Protein AF-A0A835XDY2-F1 (afdb_monomer)

Mean predicted aligned error: 15.55 Å

Nearest PDB structures (foldseek):
  6sv1-assembly3_d  TM=7.307E-01  e=2.848E+00  Rhodospirillum rubrum
  3k6c-assembly1_J  TM=7.573E-01  e=6.508E+00  Nitrosomonas europaea
  3k6c-assembly1_A  TM=7.411E-01  e=9.839E+00  Nitrosomonas europaea

pLDDT: mean 76.77, std 16.96, range [38.34, 95.31]

Structure (mmCIF, N/CA/C/O backbone):
data_AF-A0A835XDY2-F1
#
_entry.id   AF-A0A835XDY2-F1
#
loop_
_atom_site.group_PDB
_atom_site.id
_atom_site.type_symbol
_atom_site.label_atom_id
_atom_site.label_alt_id
_atom_site.label_comp_id
_atom_site.label_asym_id
_atom_site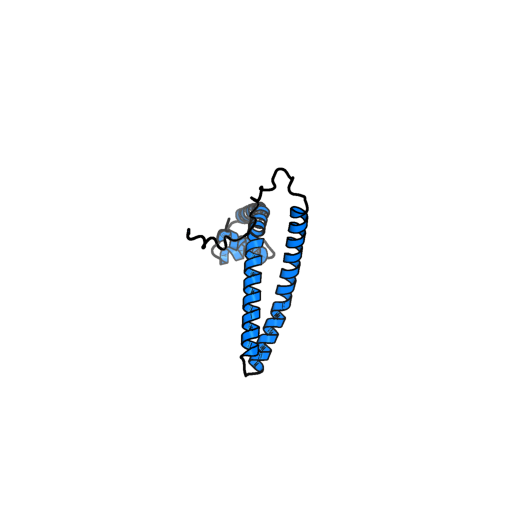.label_entity_id
_atom_site.label_seq_id
_atom_site.pdbx_PDB_ins_code
_atom_site.Cartn_x
_atom_site.Cartn_y
_atom_site.Cartn_z
_atom_site.occupancy
_atom_site.B_iso_or_equiv
_atom_site.auth_seq_id
_atom_site.auth_comp_id
_atom_site.auth_asym_id
_atom_site.auth_atom_id
_atom_site.pdbx_PDB_model_num
ATOM 1 N N . MET A 1 1 ? 0.161 1.541 18.580 1.00 56.66 1 MET A N 1
ATOM 2 C CA . MET A 1 1 ? 0.899 0.317 18.974 1.00 56.66 1 MET A CA 1
ATOM 3 C C . MET A 1 1 ? 0.687 -0.734 17.896 1.00 56.66 1 MET A C 1
ATOM 5 O O . MET A 1 1 ? -0.362 -0.677 17.259 1.00 56.66 1 MET A O 1
ATOM 9 N N . PRO A 1 2 ? 1.656 -1.629 17.644 1.00 72.25 2 PRO A N 1
ATOM 10 C CA . PRO A 1 2 ? 1.409 -2.797 16.805 1.00 72.25 2 PRO A CA 1
ATOM 11 C C . PRO A 1 2 ? 0.362 -3.695 17.475 1.00 72.25 2 PRO A C 1
ATOM 13 O O . PRO A 1 2 ? 0.374 -3.837 18.696 1.00 72.25 2 PRO A O 1
ATOM 16 N N . LEU A 1 3 ? -0.545 -4.251 16.673 1.00 82.69 3 LEU A N 1
ATOM 17 C CA . LEU A 1 3 ? -1.530 -5.224 17.137 1.00 82.69 3 LEU A CA 1
ATOM 18 C C . LEU A 1 3 ? -0.833 -6.519 17.542 1.00 82.69 3 LEU A C 1
ATOM 20 O O . LEU A 1 3 ? 0.150 -6.916 16.909 1.00 82.69 3 LEU A O 1
ATOM 24 N N . ASN A 1 4 ? -1.343 -7.173 18.581 1.00 89.19 4 ASN A N 1
ATOM 25 C CA . ASN A 1 4 ? -0.891 -8.520 18.915 1.00 89.19 4 ASN A CA 1
ATOM 26 C C . ASN A 1 4 ? -1.531 -9.563 17.974 1.00 89.19 4 ASN A C 1
ATOM 28 O O . ASN A 1 4 ? -2.478 -9.263 17.249 1.00 89.19 4 ASN A O 1
ATOM 32 N N . ALA A 1 5 ? -0.998 -10.789 17.968 1.00 87.00 5 ALA A N 1
ATOM 33 C CA . ALA A 1 5 ? -1.460 -11.853 17.072 1.00 87.00 5 ALA A CA 1
ATOM 34 C C . ALA A 1 5 ? -2.964 -12.150 17.233 1.00 87.00 5 ALA A C 1
ATOM 36 O O . ALA A 1 5 ? -3.682 -12.251 16.246 1.00 87.00 5 ALA A O 1
ATOM 37 N N . THR A 1 6 ? -3.464 -12.185 18.469 1.00 88.06 6 THR A N 1
ATOM 38 C CA . THR A 1 6 ? -4.887 -12.401 18.765 1.00 88.06 6 THR A CA 1
ATOM 39 C C . THR A 1 6 ? -5.772 -11.289 18.199 1.00 88.06 6 THR A C 1
ATOM 41 O O . THR A 1 6 ? -6.813 -11.556 17.614 1.00 88.06 6 THR A O 1
ATOM 44 N N . GLU A 1 7 ? -5.371 -10.028 18.344 1.00 88.81 7 GLU A N 1
ATOM 45 C CA . GLU A 1 7 ? -6.107 -8.879 17.810 1.00 88.81 7 GLU A CA 1
ATOM 46 C C . GLU A 1 7 ? -6.121 -8.858 16.283 1.00 88.81 7 GLU A C 1
ATOM 48 O O . GLU A 1 7 ? -7.127 -8.470 15.691 1.00 88.81 7 GLU A O 1
ATOM 53 N N . MET A 1 8 ? -5.020 -9.278 15.655 1.00 88.00 8 MET A N 1
ATOM 54 C CA . MET A 1 8 ? -4.953 -9.453 14.206 1.00 88.00 8 MET A CA 1
ATOM 55 C C . MET A 1 8 ? -5.977 -10.489 13.748 1.00 88.00 8 MET A C 1
ATOM 57 O O . MET A 1 8 ? -6.777 -10.180 12.870 1.00 88.00 8 MET A O 1
ATOM 61 N N . GLU A 1 9 ? -6.022 -11.659 14.385 1.00 91.31 9 GLU A N 1
ATOM 62 C CA . GLU A 1 9 ? -6.990 -12.700 14.027 1.00 91.31 9 GLU A CA 1
ATOM 63 C C . GLU A 1 9 ? -8.440 -12.288 14.307 1.00 91.31 9 GLU A C 1
ATOM 65 O O . GLU A 1 9 ? -9.324 -12.597 13.514 1.00 91.31 9 GLU A O 1
ATOM 70 N N . VAL A 1 10 ? -8.708 -11.518 15.368 1.00 90.69 10 VAL A N 1
ATOM 71 C CA . VAL A 1 10 ? -10.054 -10.974 15.642 1.00 90.69 10 VAL A CA 1
ATOM 72 C C . VAL A 1 10 ? -10.511 -10.016 14.540 1.00 90.69 10 VAL A C 1
ATOM 74 O O . VAL A 1 10 ? -11.673 -10.065 14.130 1.00 90.69 10 VAL A O 1
ATOM 77 N N . ILE A 1 11 ? -9.614 -9.165 14.035 1.00 88.12 11 ILE A N 1
ATOM 78 C CA . ILE A 1 11 ? -9.915 -8.276 12.903 1.00 88.12 11 ILE A CA 1
ATOM 79 C C . ILE A 1 11 ? -10.107 -9.091 11.624 1.00 88.12 11 ILE A C 1
ATOM 81 O O . ILE A 1 11 ? -11.051 -8.827 10.882 1.00 88.12 11 ILE A O 1
ATOM 85 N N . THR A 1 12 ? -9.256 -10.087 11.369 1.00 86.69 12 THR A N 1
ATOM 86 C CA . THR A 1 12 ? -9.389 -10.963 10.197 1.00 86.69 12 THR A CA 1
ATOM 87 C C . THR A 1 12 ? -10.727 -11.695 10.216 1.00 86.69 12 THR A C 1
ATOM 89 O O . THR A 1 12 ? -11.456 -11.652 9.227 1.00 86.69 12 THR A O 1
ATOM 92 N N . ALA A 1 13 ? -11.111 -12.262 11.361 1.00 88.38 13 ALA A N 1
ATOM 93 C CA . ALA A 1 13 ? -12.406 -12.902 11.546 1.00 88.38 13 ALA A CA 1
ATOM 94 C C . ALA A 1 13 ? -13.559 -11.929 11.246 1.00 88.38 13 ALA A C 1
ATOM 96 O O . ALA A 1 13 ? -14.472 -12.273 10.502 1.00 88.38 13 ALA A O 1
ATOM 97 N N . GLN A 1 14 ? -13.490 -10.688 11.744 1.00 89.62 14 GLN A N 1
ATOM 98 C CA . GLN A 1 14 ? -14.505 -9.653 11.497 1.00 89.62 14 GLN A CA 1
ATOM 99 C C . GLN A 1 14 ? -14.634 -9.248 10.015 1.00 89.62 14 GLN A C 1
ATOM 101 O O . GLN A 1 14 ? -15.697 -8.781 9.609 1.00 89.62 14 GLN A O 1
ATOM 106 N N . VAL A 1 15 ? -13.568 -9.381 9.219 1.00 87.50 15 VAL A N 1
ATOM 107 C CA . VAL A 1 15 ? -13.559 -9.031 7.786 1.00 87.50 15 VAL A CA 1
ATOM 108 C C . VAL A 1 15 ? -14.007 -10.199 6.907 1.00 87.50 15 VAL A C 1
ATOM 110 O O . VAL A 1 15 ? -14.659 -9.981 5.890 1.00 87.50 15 VAL A O 1
ATOM 113 N N . VAL A 1 16 ? -13.623 -11.424 7.269 1.00 85.94 16 VAL A N 1
ATOM 114 C CA . VAL A 1 16 ? -13.82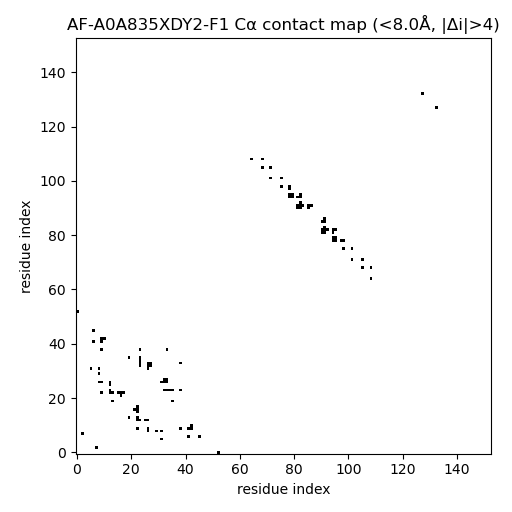5 -12.626 6.442 1.00 85.94 16 VAL A CA 1
ATOM 115 C C . VAL A 1 16 ? -15.177 -13.292 6.707 1.00 85.94 16 VAL A C 1
ATOM 117 O O . VAL A 1 16 ? -15.666 -14.033 5.857 1.00 85.94 16 VAL A O 1
ATOM 120 N N . THR A 1 17 ? -15.795 -13.031 7.859 1.00 90.06 17 THR A N 1
ATOM 121 C CA . THR A 1 17 ? -17.051 -13.672 8.267 1.00 90.06 17 THR A CA 1
ATOM 122 C C . THR A 1 17 ? -18.207 -12.679 8.351 1.00 90.06 17 THR A C 1
ATOM 124 O O . THR A 1 17 ? -18.012 -11.492 8.613 1.00 90.06 17 THR A O 1
ATOM 127 N N . GLU A 1 18 ? -19.428 -13.171 8.127 1.00 85.31 18 GLU A N 1
ATOM 128 C CA . GLU A 1 18 ? -20.649 -12.357 8.197 1.00 85.31 18 GLU A CA 1
ATOM 129 C C . GLU A 1 18 ? -21.299 -12.393 9.585 1.00 85.31 18 GLU A C 1
ATOM 131 O O . GLU A 1 18 ? -21.933 -11.420 10.003 1.00 85.31 18 GLU A O 1
ATOM 136 N N . THR A 1 19 ? -21.144 -13.501 10.318 1.00 90.62 19 THR A N 1
ATOM 137 C CA . THR A 1 19 ? -21.758 -13.690 11.635 1.00 90.62 19 THR A CA 1
ATOM 138 C C . THR A 1 19 ? -20.719 -13.872 12.735 1.00 90.62 19 THR A C 1
ATOM 140 O O . THR A 1 19 ? -19.601 -14.332 12.518 1.00 90.62 19 THR A O 1
ATOM 143 N N . THR A 1 20 ? -21.098 -13.528 13.969 1.00 89.38 20 THR A N 1
ATOM 144 C CA . THR A 1 20 ? -20.219 -13.714 15.132 1.00 89.38 20 THR A CA 1
ATOM 145 C C . THR A 1 20 ? -19.939 -15.186 15.419 1.00 89.38 20 THR A C 1
ATOM 147 O O . THR A 1 20 ? -18.855 -15.504 15.894 1.00 89.38 20 THR A O 1
ATOM 150 N N . ASP A 1 21 ? -20.885 -16.080 15.144 1.00 92.00 21 ASP A N 1
ATOM 151 C CA . ASP A 1 21 ? -20.676 -17.505 15.394 1.00 92.00 21 ASP A CA 1
ATOM 152 C C . ASP A 1 21 ? -19.644 -18.072 14.403 1.00 92.00 21 ASP A C 1
ATOM 154 O O . ASP A 1 21 ? -18.727 -18.776 14.827 1.00 92.00 21 ASP A O 1
ATOM 158 N N . ASP A 1 22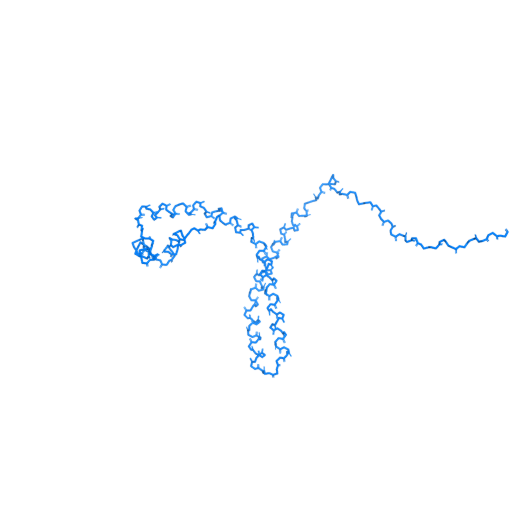 ? -19.685 -17.647 13.134 1.00 91.62 22 ASP A N 1
ATOM 159 C CA . ASP A 1 22 ? -18.653 -17.975 12.138 1.00 91.62 22 ASP A CA 1
ATOM 160 C C . ASP A 1 22 ? -17.286 -17.387 12.515 1.00 91.62 22 ASP A C 1
ATOM 162 O O . ASP A 1 22 ? -16.261 -18.056 12.387 1.00 91.62 22 ASP A O 1
ATOM 166 N N . ALA A 1 23 ? -17.259 -16.158 13.043 1.00 91.44 23 ALA A N 1
ATOM 167 C CA . ALA A 1 23 ? -16.031 -15.535 13.531 1.00 91.44 23 ALA A CA 1
ATOM 168 C C . ALA A 1 23 ? -15.386 -16.346 14.669 1.00 91.44 23 ALA A C 1
ATOM 170 O O . ALA A 1 23 ? -14.165 -16.488 14.716 1.00 91.44 23 ALA A O 1
ATOM 171 N N . LEU A 1 24 ? -16.188 -16.896 15.587 1.00 93.44 24 LEU A N 1
ATOM 172 C CA . LEU A 1 24 ? -15.690 -17.723 16.690 1.00 93.44 24 LEU A CA 1
ATOM 173 C C . LEU A 1 24 ? -15.176 -19.085 16.210 1.00 93.44 24 LEU A C 1
ATOM 175 O O . LEU A 1 24 ? -14.180 -19.571 16.749 1.00 93.44 24 LEU A O 1
ATOM 179 N N . VAL A 1 25 ? -15.814 -19.676 15.196 1.00 93.56 25 VAL A N 1
ATOM 180 C CA . VAL A 1 25 ? -15.314 -20.894 14.536 1.00 93.56 25 VAL A CA 1
ATOM 181 C C . VAL A 1 25 ? -13.975 -20.610 13.857 1.00 93.56 25 VAL A C 1
ATOM 183 O O . VAL A 1 25 ? -13.002 -21.306 14.135 1.00 93.56 25 VAL A O 1
ATOM 186 N N . TYR A 1 26 ? -13.884 -19.528 13.076 1.00 93.62 26 TYR A N 1
ATOM 187 C CA . TYR A 1 26 ? -12.634 -19.102 12.441 1.00 93.62 26 TYR A CA 1
ATOM 188 C C . TYR A 1 26 ? -11.508 -18.942 13.469 1.00 93.62 26 TYR A C 1
ATOM 190 O O . TYR A 1 26 ? -10.403 -19.443 13.274 1.00 93.62 26 TYR A O 1
ATOM 198 N N . LEU A 1 27 ? -11.786 -18.270 14.588 1.00 93.31 27 LEU A N 1
ATOM 199 C CA . LEU A 1 27 ? -10.795 -18.042 15.637 1.00 93.31 27 LEU A CA 1
ATOM 200 C C . LEU A 1 27 ? -10.345 -19.343 16.304 1.00 93.31 27 LEU A C 1
ATOM 202 O O . LEU A 1 27 ? -9.170 -19.484 16.633 1.00 93.31 27 LEU A O 1
ATOM 206 N N . LYS A 1 28 ? -11.250 -20.307 16.471 1.00 93.31 28 LYS A N 1
ATOM 207 C CA . LYS A 1 28 ? -10.909 -21.634 16.986 1.00 93.31 28 LYS A CA 1
ATOM 208 C C . LYS A 1 28 ? -9.987 -22.398 16.034 1.00 93.31 28 LYS A C 1
ATOM 210 O O . LYS A 1 28 ? -9.021 -22.995 16.500 1.00 93.31 28 LYS A O 1
ATOM 215 N N . ASP A 1 29 ? -10.251 -22.329 14.733 1.00 93.31 29 ASP A N 1
ATOM 216 C CA . ASP A 1 29 ? -9.439 -22.989 13.703 1.00 93.31 29 ASP A CA 1
ATOM 217 C C . ASP A 1 29 ? -8.025 -22.388 13.578 1.00 93.31 29 ASP A C 1
ATOM 219 O O . ASP A 1 29 ? -7.116 -23.047 13.076 1.00 93.31 29 ASP A O 1
ATOM 223 N N . HIS A 1 30 ? -7.827 -21.157 14.064 1.00 91.19 30 HIS A N 1
ATOM 224 C CA . HIS A 1 30 ? -6.548 -20.434 14.065 1.00 91.19 30 HIS A CA 1
ATOM 225 C C . HIS A 1 30 ? -5.891 -20.370 15.459 1.00 91.19 30 HIS A C 1
ATOM 227 O O . HIS A 1 30 ? -5.132 -19.444 15.750 1.00 91.19 30 HIS A O 1
ATOM 233 N N . ASP A 1 31 ? -6.183 -21.331 16.343 1.00 92.12 31 ASP A N 1
ATOM 234 C CA . ASP A 1 31 ? -5.612 -21.434 17.698 1.00 92.12 31 ASP A CA 1
ATOM 235 C C . ASP A 1 31 ? -5.878 -20.207 18.605 1.00 92.12 31 ASP A C 1
ATOM 237 O O . ASP A 1 31 ? -5.121 -19.918 19.536 1.00 92.12 31 ASP A O 1
ATOM 241 N N . GLN A 1 32 ? -6.962 -19.464 18.357 1.00 91.69 32 GLN A N 1
ATOM 242 C CA . GLN A 1 32 ? -7.399 -18.287 19.125 1.00 91.69 32 GLN A CA 1
ATOM 243 C C . GLN A 1 32 ? -8.806 -18.480 19.717 1.00 91.69 32 GLN A C 1
ATOM 245 O O . GLN A 1 32 ? -9.639 -17.570 19.677 1.00 91.69 32 GLN A O 1
ATOM 250 N N . GLU A 1 33 ? -9.099 -19.662 20.271 1.00 92.25 33 GLU A N 1
ATOM 251 C CA . GLU A 1 33 ? -10.415 -19.947 20.856 1.00 92.25 33 GLU A CA 1
ATOM 252 C C . GLU A 1 33 ? -10.782 -18.917 21.940 1.00 92.25 33 GLU A C 1
ATOM 254 O O . GLU A 1 33 ? -10.037 -18.672 22.894 1.00 92.25 33 GLU A O 1
ATOM 259 N N . MET A 1 34 ? -11.954 -18.295 21.797 1.00 92.19 34 MET A N 1
ATOM 260 C CA . MET A 1 34 ? -12.442 -17.298 22.744 1.00 92.19 34 MET A CA 1
ATOM 261 C C . MET A 1 34 ? -13.959 -17.328 22.888 1.00 92.19 34 MET A C 1
ATOM 263 O O . MET A 1 34 ? -14.694 -17.755 22.005 1.00 92.19 34 MET A O 1
ATOM 267 N N . HIS A 1 35 ? -14.448 -16.828 24.020 1.00 93.50 35 HIS A N 1
ATOM 268 C CA . HIS A 1 35 ? -15.879 -16.655 24.236 1.00 93.50 35 HIS A CA 1
ATOM 269 C C . HIS A 1 35 ? -16.413 -15.404 23.532 1.00 93.50 35 HIS A C 1
ATOM 271 O O . HIS A 1 35 ? -15.722 -14.391 23.418 1.00 93.50 35 HIS A O 1
ATOM 277 N N . ARG A 1 36 ? -17.702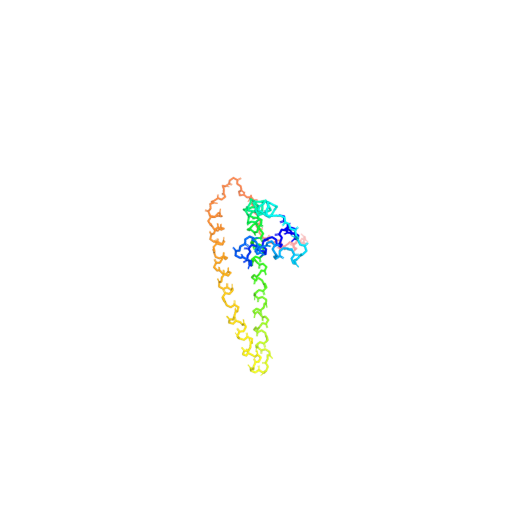 -15.430 23.170 1.00 93.12 36 ARG A N 1
ATOM 278 C CA . ARG A 1 36 ? -18.410 -14.312 22.523 1.00 93.12 36 ARG A CA 1
ATOM 279 C C . ARG A 1 36 ? -18.276 -12.978 23.270 1.00 93.12 36 ARG A C 1
ATOM 281 O O . ARG A 1 36 ? -18.106 -11.931 22.655 1.00 93.12 36 ARG A O 1
ATOM 288 N N . SER A 1 37 ? -18.317 -13.003 24.602 1.00 92.06 37 SER A N 1
ATOM 289 C CA . SER A 1 37 ? -18.129 -11.805 25.432 1.00 92.06 37 SER A CA 1
ATOM 290 C C . SER A 1 37 ? -16.708 -11.235 25.328 1.00 92.06 37 SER A C 1
ATOM 292 O O . SER A 1 37 ? -16.537 -10.017 25.276 1.00 92.06 37 SER A O 1
ATOM 294 N N . THR A 1 38 ? -15.695 -12.101 25.260 1.00 92.25 38 THR A N 1
ATOM 295 C CA . THR A 1 38 ? -14.289 -11.727 25.048 1.00 92.25 38 THR A CA 1
ATOM 296 C C . THR A 1 38 ? -14.067 -11.174 23.645 1.00 92.25 38 THR A C 1
ATOM 298 O O . THR A 1 38 ? -13.367 -10.173 23.497 1.00 92.25 38 THR A O 1
ATOM 301 N N . TYR A 1 39 ? -14.710 -11.766 22.636 1.00 92.50 39 TYR A N 1
ATOM 302 C CA . TYR A 1 39 ? -14.669 -11.292 21.254 1.00 92.50 39 TYR A CA 1
ATOM 303 C C . TYR A 1 39 ? -15.166 -9.844 21.138 1.00 92.50 39 TYR A C 1
ATOM 305 O O . TYR A 1 39 ? -14.408 -8.963 20.730 1.00 92.50 39 TYR A O 1
ATOM 313 N N . TYR A 1 40 ? -16.382 -9.549 21.615 1.00 92.12 40 TYR A N 1
ATOM 314 C CA . TYR A 1 40 ? -16.912 -8.179 21.561 1.00 92.12 40 TYR A CA 1
ATOM 315 C C . TYR A 1 40 ? -16.133 -7.193 22.429 1.00 92.12 40 TYR A C 1
ATOM 317 O O . TYR A 1 40 ? -15.989 -6.031 22.058 1.00 92.12 40 TYR A O 1
ATOM 325 N N . ARG A 1 41 ? -15.599 -7.629 23.577 1.00 91.38 41 ARG A N 1
ATOM 326 C CA . ARG A 1 41 ? -14.739 -6.770 24.402 1.00 91.38 41 ARG A CA 1
ATOM 327 C C . ARG A 1 41 ? -13.452 -6.401 23.665 1.00 91.38 41 AR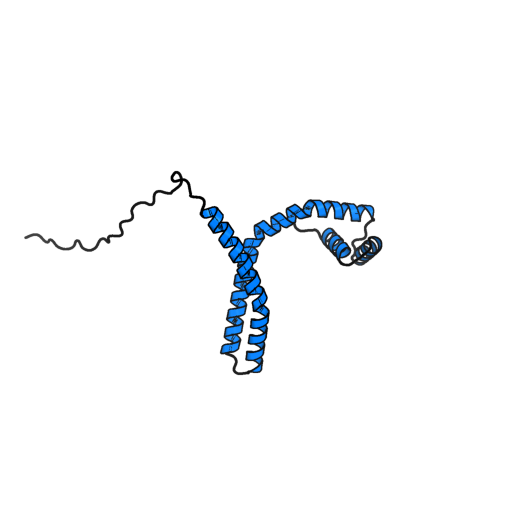G A C 1
ATOM 329 O O . ARG A 1 41 ? -13.012 -5.257 23.752 1.00 91.38 41 ARG A O 1
ATOM 336 N N . THR A 1 42 ? -12.868 -7.358 22.948 1.00 90.12 42 THR A N 1
ATOM 337 C CA . THR A 1 42 ? -11.677 -7.133 22.125 1.00 90.12 42 THR A CA 1
ATOM 338 C C . THR A 1 42 ? -11.996 -6.191 20.969 1.00 90.12 42 THR A C 1
ATOM 340 O O . THR A 1 42 ? -11.276 -5.212 20.796 1.00 90.12 42 THR A O 1
ATOM 343 N N . LEU A 1 43 ? -13.109 -6.396 20.256 1.00 88.75 43 LEU A N 1
ATOM 344 C CA . LEU A 1 43 ? -13.566 -5.479 19.203 1.00 88.75 43 LEU A CA 1
ATOM 345 C C . LEU A 1 43 ? -13.790 -4.056 19.719 1.00 88.75 43 LEU A C 1
ATOM 347 O O . LEU A 1 43 ? -13.227 -3.115 19.172 1.00 88.75 43 LEU A O 1
ATOM 351 N N . ALA A 1 44 ? -14.521 -3.893 20.823 1.00 89.94 44 ALA A N 1
ATOM 352 C CA . ALA A 1 44 ? -14.783 -2.575 21.398 1.00 89.94 44 ALA A CA 1
ATOM 353 C C . ALA A 1 44 ? -13.486 -1.856 21.802 1.00 89.94 44 ALA A C 1
ATOM 355 O O . ALA A 1 44 ? -13.347 -0.651 21.597 1.00 89.94 44 ALA A O 1
ATOM 356 N N . ARG A 1 45 ? -12.504 -2.588 22.348 1.00 88.38 45 ARG A N 1
ATOM 357 C CA . ARG A 1 45 ? -11.176 -2.027 22.633 1.00 88.38 45 ARG A CA 1
ATOM 358 C C . ARG A 1 45 ? -10.476 -1.588 21.348 1.00 88.38 45 ARG A C 1
ATOM 360 O O . ARG A 1 45 ? -9.925 -0.491 21.303 1.00 88.38 45 ARG A O 1
ATOM 367 N N . LEU A 1 46 ? -10.507 -2.426 20.314 1.00 86.62 46 LEU A N 1
ATOM 368 C CA . LEU A 1 46 ? -9.900 -2.116 19.024 1.00 86.62 46 LEU A CA 1
ATOM 369 C C . LEU A 1 46 ? -10.532 -0.867 18.401 1.00 86.62 46 LEU A C 1
ATOM 371 O O . LEU A 1 46 ? -9.788 0.005 17.950 1.00 86.62 46 LEU A O 1
ATOM 375 N N . ASP A 1 47 ? -11.853 -0.724 18.443 1.00 83.88 47 ASP A N 1
ATOM 376 C CA . ASP A 1 47 ? -12.563 0.442 17.903 1.00 83.88 47 ASP A CA 1
ATOM 377 C C . ASP A 1 47 ? -12.134 1.750 18.573 1.00 83.88 47 ASP A C 1
ATOM 379 O O . ASP A 1 47 ? -11.849 2.738 17.893 1.00 83.88 47 ASP A O 1
ATOM 383 N N . VAL A 1 48 ? -11.973 1.747 19.898 1.00 84.44 48 VAL A N 1
ATOM 384 C CA . VAL A 1 48 ? -11.468 2.914 20.645 1.00 84.44 48 VAL A CA 1
ATOM 385 C C . VAL A 1 48 ? -10.044 3.290 20.214 1.00 84.44 48 VAL A C 1
ATOM 387 O O . VAL A 1 48 ? -9.664 4.463 20.235 1.00 84.44 48 VAL A O 1
ATOM 390 N N . GLU A 1 49 ? -9.246 2.319 19.773 1.00 82.81 49 GLU A N 1
ATOM 391 C CA . GLU A 1 49 ? -7.885 2.549 19.291 1.00 82.81 49 GLU A CA 1
ATOM 392 C C . GLU A 1 49 ? -7.802 2.941 17.807 1.00 82.81 49 GLU A C 1
ATOM 394 O O . GLU A 1 49 ? -6.729 3.356 17.355 1.00 82.81 49 GLU A O 1
ATOM 399 N N . VAL A 1 50 ? -8.888 2.834 17.029 1.00 78.44 50 VAL A N 1
ATOM 400 C CA . VAL A 1 50 ? -8.888 3.170 15.591 1.00 78.44 50 VAL A CA 1
ATOM 401 C C . VAL A 1 50 ? -8.451 4.618 15.334 1.00 78.44 50 VAL A C 1
ATOM 403 O O . VAL A 1 50 ? -7.520 4.802 14.545 1.00 78.44 50 VAL A O 1
ATOM 406 N N . PRO A 1 51 ? -8.996 5.654 16.004 1.00 71.00 51 PRO A N 1
ATOM 407 C CA . PRO A 1 51 ? -8.590 7.039 15.753 1.00 71.00 51 PRO A CA 1
ATOM 408 C C . PRO A 1 51 ? -7.104 7.279 16.030 1.00 71.00 51 PRO A C 1
ATOM 410 O O . PRO A 1 51 ? -6.420 7.956 15.264 1.00 71.00 51 PRO A O 1
ATOM 413 N N . LYS A 1 52 ? -6.574 6.668 17.097 1.00 75.62 52 LYS A N 1
ATOM 414 C CA . LYS A 1 52 ? -5.154 6.749 17.456 1.00 75.62 52 LYS A CA 1
ATOM 415 C C . LYS A 1 52 ? -4.274 6.080 16.401 1.00 75.62 52 LYS A C 1
ATOM 417 O O . LYS A 1 52 ? -3.266 6.651 15.994 1.00 75.62 52 LYS A O 1
ATOM 422 N N . ARG A 1 53 ? -4.674 4.900 15.916 1.00 75.69 53 ARG A N 1
ATOM 423 C CA . ARG A 1 53 ? -3.969 4.189 14.840 1.00 75.69 53 ARG A CA 1
ATOM 424 C C . ARG A 1 53 ? -4.005 4.975 13.529 1.00 75.69 53 ARG A C 1
ATOM 426 O O . ARG A 1 53 ? -2.969 5.094 12.882 1.00 75.69 53 ARG A O 1
ATOM 433 N N . LEU A 1 54 ? -5.143 5.568 13.170 1.00 70.31 54 LEU A N 1
ATOM 434 C CA . LEU A 1 54 ? -5.262 6.446 12.001 1.00 70.31 54 LEU A CA 1
ATOM 435 C C . LEU A 1 54 ? -4.366 7.682 12.123 1.00 70.31 54 LEU A C 1
ATOM 437 O O . LEU A 1 54 ? -3.669 8.022 11.169 1.00 70.31 54 LEU A O 1
ATOM 441 N N . P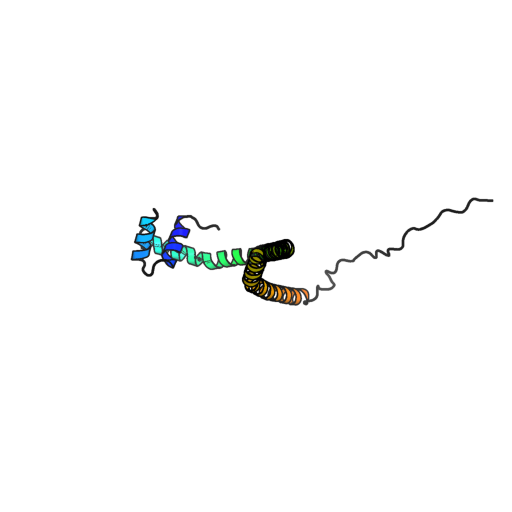HE A 1 55 ? -4.314 8.310 13.297 1.00 72.50 55 PHE A N 1
ATOM 442 C CA . PHE A 1 55 ? -3.419 9.435 13.563 1.00 72.50 55 PHE A CA 1
ATOM 443 C C . PHE A 1 55 ? -1.940 9.040 13.438 1.00 72.50 55 PHE A C 1
ATOM 445 O O . PHE A 1 55 ? -1.176 9.717 12.749 1.00 72.50 55 PHE A O 1
ATOM 452 N N . ASP A 1 56 ? -1.534 7.915 14.033 1.00 70.50 56 ASP A N 1
ATOM 453 C CA . ASP A 1 56 ? -0.168 7.385 13.923 1.00 70.50 56 ASP A CA 1
ATOM 454 C C . ASP A 1 56 ? 0.194 7.047 12.464 1.00 70.50 56 ASP A C 1
ATOM 456 O O . ASP A 1 56 ? 1.326 7.281 12.013 1.00 70.50 56 ASP A O 1
ATOM 460 N N . ILE A 1 57 ? -0.774 6.520 11.703 1.00 68.94 57 ILE A N 1
ATOM 461 C CA . ILE A 1 57 ? -0.629 6.241 10.275 1.00 68.94 57 ILE A CA 1
ATOM 462 C C . ILE A 1 57 ? -0.456 7.537 9.486 1.00 68.94 57 ILE A C 1
ATOM 464 O O . ILE A 1 57 ? 0.458 7.600 8.663 1.00 68.94 57 ILE A O 1
ATOM 468 N N . ALA A 1 58 ? -1.280 8.552 9.744 1.00 67.31 58 ALA A N 1
ATOM 469 C CA . ALA A 1 58 ? -1.236 9.843 9.064 1.00 67.31 58 ALA A CA 1
ATOM 470 C C . ALA A 1 58 ? 0.063 10.604 9.371 1.00 67.31 58 ALA A C 1
ATOM 472 O O . ALA A 1 58 ? 0.721 11.104 8.456 1.00 67.31 58 ALA A O 1
ATOM 473 N N . LYS A 1 59 ? 0.501 10.604 10.637 1.00 69.38 59 LYS A N 1
ATOM 474 C CA . LYS A 1 59 ? 1.748 11.240 11.092 1.00 69.38 59 LYS A CA 1
ATOM 475 C C . LYS A 1 59 ? 2.974 10.709 10.346 1.00 69.38 59 LYS A C 1
ATOM 477 O O . LYS A 1 59 ? 3.835 11.481 9.934 1.00 69.38 59 LYS A O 1
ATOM 482 N N . ASN A 1 60 ? 3.029 9.396 10.126 1.00 68.06 60 ASN A N 1
ATOM 483 C CA . ASN A 1 60 ? 4.106 8.746 9.372 1.00 68.06 60 ASN A CA 1
ATOM 484 C C . ASN A 1 60 ? 3.786 8.583 7.875 1.00 68.06 60 ASN A C 1
ATOM 486 O O . ASN A 1 60 ? 4.629 8.123 7.101 1.00 68.06 60 ASN A O 1
ATOM 490 N N . GLY A 1 61 ? 2.568 8.937 7.463 1.00 67.62 61 GLY A N 1
ATOM 491 C CA . GLY A 1 61 ? 2.045 8.755 6.113 1.00 67.62 61 GLY A CA 1
ATOM 492 C C . GLY A 1 61 ? 2.861 9.536 5.100 1.00 67.62 61 GLY A C 1
ATOM 493 O O . GLY A 1 61 ? 3.301 8.961 4.114 1.00 67.62 61 GLY A O 1
ATOM 494 N N . LYS A 1 62 ? 3.195 10.797 5.407 1.00 68.31 62 LYS A N 1
ATOM 495 C CA . LYS A 1 62 ? 4.000 11.666 4.527 1.00 68.31 62 LYS A CA 1
ATOM 496 C C . LYS A 1 62 ? 5.360 11.051 4.172 1.00 68.31 62 LYS A C 1
ATOM 498 O O . LYS A 1 62 ? 5.720 11.000 3.001 1.00 68.31 62 LYS A O 1
ATOM 503 N N . LYS A 1 63 ? 6.090 10.512 5.159 1.00 71.25 63 LYS A N 1
ATOM 504 C CA . LYS A 1 63 ? 7.387 9.850 4.925 1.00 71.25 63 LYS A CA 1
ATOM 505 C C . LYS A 1 63 ? 7.236 8.584 4.076 1.00 71.25 63 LYS A C 1
ATOM 507 O O . LYS A 1 63 ? 8.017 8.382 3.153 1.00 71.25 63 LYS A O 1
ATOM 512 N N . ARG A 1 64 ? 6.225 7.757 4.361 1.00 72.56 64 ARG A N 1
ATOM 513 C CA . ARG A 1 64 ? 5.940 6.548 3.570 1.00 72.56 64 ARG A CA 1
ATOM 514 C C . ARG A 1 64 ? 5.514 6.876 2.140 1.00 72.56 64 ARG A C 1
ATOM 516 O O . ARG A 1 64 ? 5.934 6.183 1.226 1.00 72.56 64 ARG A O 1
ATOM 523 N N . HIS A 1 65 ? 4.728 7.932 1.939 1.00 74.38 65 HIS A N 1
ATOM 524 C CA . HIS A 1 65 ? 4.339 8.400 0.610 1.00 74.38 65 HIS A CA 1
ATOM 525 C C . HIS A 1 65 ? 5.552 8.862 -0.196 1.00 74.38 65 HIS A C 1
ATOM 527 O O . HIS A 1 65 ? 5.716 8.404 -1.319 1.00 74.38 65 HIS A O 1
ATOM 533 N N . MET A 1 66 ? 6.446 9.659 0.398 1.00 72.38 66 MET A N 1
ATOM 534 C CA . MET A 1 66 ? 7.706 10.055 -0.245 1.00 72.38 66 MET A CA 1
ATOM 535 C C . MET A 1 66 ? 8.553 8.843 -0.649 1.00 72.38 66 MET A C 1
ATOM 537 O O . MET A 1 66 ? 8.950 8.727 -1.802 1.00 72.38 66 MET A O 1
ATOM 541 N N . GLN A 1 67 ? 8.750 7.889 0.267 1.00 82.50 67 GLN A N 1
ATOM 542 C CA . GLN A 1 67 ? 9.481 6.653 -0.036 1.00 82.50 67 GLN A CA 1
ATOM 543 C C . GLN A 1 67 ? 8.832 5.866 -1.181 1.00 82.50 67 GLN A C 1
ATOM 545 O O . GLN A 1 67 ? 9.525 5.337 -2.045 1.00 82.50 67 GLN A O 1
ATOM 550 N N . ARG A 1 68 ? 7.496 5.816 -1.221 1.00 81.06 68 ARG A N 1
ATOM 551 C CA . ARG A 1 68 ? 6.761 5.109 -2.271 1.00 81.06 68 ARG A CA 1
ATOM 552 C C . ARG A 1 68 ? 6.880 5.796 -3.631 1.00 81.06 68 ARG A C 1
ATOM 554 O O . ARG A 1 68 ? 6.993 5.105 -4.639 1.00 81.06 68 ARG A O 1
ATOM 561 N N . ILE A 1 69 ? 6.901 7.129 -3.655 1.00 83.12 69 ILE A N 1
ATOM 562 C CA . ILE A 1 69 ? 7.169 7.924 -4.862 1.00 83.12 69 ILE A CA 1
ATOM 563 C C . ILE A 1 69 ? 8.575 7.617 -5.387 1.00 83.12 69 ILE A C 1
ATOM 565 O O . ILE A 1 69 ? 8.725 7.291 -6.565 1.00 83.12 69 ILE A O 1
ATOM 569 N N . ASP A 1 70 ? 9.586 7.625 -4.514 1.00 83.50 70 ASP A N 1
ATOM 570 C CA . ASP A 1 70 ? 10.972 7.319 -4.890 1.00 83.50 70 ASP A CA 1
ATOM 571 C C . ASP A 1 70 ? 11.120 5.891 -5.448 1.00 83.50 70 ASP A C 1
ATOM 573 O O . ASP A 1 70 ? 11.818 5.665 -6.445 1.00 83.50 70 ASP A O 1
ATOM 577 N N . GLU A 1 71 ? 10.438 4.915 -4.839 1.00 87.94 71 GLU A N 1
ATOM 578 C CA . GLU A 1 71 ? 10.380 3.531 -5.321 1.00 87.94 71 GLU A CA 1
ATOM 579 C C . GLU A 1 71 ? 9.762 3.449 -6.723 1.00 87.94 71 GLU A C 1
ATOM 581 O O . GLU A 1 71 ? 10.343 2.825 -7.617 1.00 87.94 71 GLU A O 1
ATOM 586 N N . ILE A 1 72 ? 8.615 4.099 -6.939 1.00 88.19 72 ILE A N 1
ATOM 587 C CA . ILE A 1 72 ? 7.905 4.092 -8.226 1.00 88.19 72 ILE A CA 1
ATOM 588 C C . ILE A 1 72 ? 8.747 4.754 -9.319 1.00 88.19 72 ILE A C 1
ATOM 590 O O . ILE A 1 72 ? 8.905 4.180 -10.399 1.00 88.19 72 ILE A O 1
ATOM 594 N N . GLU A 1 73 ? 9.353 5.908 -9.041 1.00 86.56 73 GLU A N 1
ATOM 595 C CA . GLU A 1 73 ? 10.250 6.592 -9.979 1.00 86.56 73 GLU A CA 1
ATOM 596 C C . GLU A 1 73 ? 11.489 5.746 -10.303 1.00 86.56 73 GLU A C 1
ATOM 598 O O . GLU A 1 73 ? 11.931 5.668 -11.455 1.00 86.56 73 GLU A O 1
ATOM 603 N N . THR A 1 74 ? 12.023 5.027 -9.315 1.00 91.12 74 THR A N 1
ATOM 604 C CA . THR A 1 74 ? 13.136 4.094 -9.527 1.00 91.12 74 THR A CA 1
ATOM 605 C C . THR A 1 74 ? 12.731 2.924 -10.424 1.00 91.12 74 THR A C 1
ATOM 607 O O . THR A 1 74 ? 13.470 2.574 -11.350 1.00 91.12 74 THR A O 1
ATOM 610 N N . ILE A 1 75 ? 11.562 2.320 -10.186 1.00 90.56 75 ILE A N 1
ATOM 611 C CA . ILE A 1 75 ? 11.033 1.231 -11.021 1.00 90.56 75 ILE A CA 1
ATOM 612 C C . ILE A 1 75 ? 10.807 1.733 -12.447 1.00 90.56 75 ILE A C 1
ATOM 614 O O . ILE A 1 75 ? 11.261 1.095 -13.398 1.00 90.56 75 ILE A O 1
ATOM 618 N N . ARG A 1 76 ? 10.183 2.904 -12.607 1.00 90.56 76 ARG A N 1
ATOM 619 C CA . ARG A 1 76 ? 9.951 3.543 -13.907 1.00 90.56 76 ARG A CA 1
ATOM 620 C C . ARG A 1 76 ? 11.255 3.723 -14.686 1.00 90.56 76 ARG A C 1
ATOM 622 O O . ARG A 1 76 ? 11.327 3.323 -15.848 1.00 90.56 76 ARG A O 1
ATOM 629 N N . LYS A 1 77 ? 12.302 4.264 -14.053 1.00 93.06 77 LYS A N 1
ATOM 630 C CA . LYS A 1 77 ? 13.632 4.429 -14.674 1.00 93.06 77 LYS A CA 1
ATOM 631 C C . LYS A 1 77 ? 14.237 3.091 -15.100 1.00 93.06 77 LYS A C 1
ATOM 633 O O . LYS A 1 77 ? 14.767 2.984 -16.205 1.00 93.06 77 LYS A O 1
ATOM 638 N N . LYS A 1 78 ? 14.129 2.057 -14.259 1.00 93.12 78 LYS A N 1
ATOM 639 C CA . LYS A 1 78 ? 14.613 0.705 -14.584 1.00 93.12 78 LYS A CA 1
ATOM 640 C C . LYS A 1 78 ? 13.856 0.086 -15.759 1.00 93.12 78 LYS A C 1
ATOM 642 O O . LYS A 1 78 ? 14.492 -0.500 -16.626 1.00 93.12 78 LYS A O 1
ATOM 647 N N . LEU A 1 79 ? 12.534 0.240 -15.823 1.00 92.12 79 LEU A N 1
ATOM 648 C CA . LEU A 1 79 ? 11.725 -0.282 -16.928 1.00 92.12 79 LEU A CA 1
ATOM 649 C C . LEU A 1 79 ? 12.044 0.409 -18.253 1.00 92.12 79 LEU A C 1
ATOM 651 O O . LEU A 1 79 ? 12.162 -0.268 -19.271 1.00 92.12 79 LEU A O 1
ATOM 655 N N . TRP A 1 80 ? 12.262 1.727 -18.239 1.00 95.19 80 TRP A N 1
ATOM 656 C CA . TRP A 1 80 ? 12.743 2.444 -19.422 1.00 95.19 80 TRP A CA 1
ATOM 657 C C . TRP A 1 80 ? 14.124 1.975 -19.864 1.00 95.19 80 TRP A C 1
ATOM 659 O O . TRP A 1 80 ? 14.342 1.761 -21.053 1.00 95.19 80 TRP A O 1
ATOM 669 N N . LYS A 1 81 ? 15.041 1.757 -18.917 1.00 94.19 81 LYS A N 1
ATOM 670 C CA . LYS A 1 81 ? 16.362 1.198 -19.215 1.00 94.19 81 LYS A CA 1
ATOM 671 C C . LYS A 1 81 ? 16.248 -0.181 -19.874 1.00 94.19 81 LYS A C 1
ATOM 673 O O . LYS A 1 81 ? 16.809 -0.378 -20.943 1.00 94.19 81 LYS A O 1
ATOM 678 N N . ILE A 1 82 ? 15.453 -1.085 -19.296 1.00 92.44 82 ILE A N 1
ATOM 679 C CA . ILE A 1 82 ? 15.189 -2.420 -19.860 1.00 92.44 82 ILE A CA 1
ATOM 680 C C . ILE A 1 82 ? 14.605 -2.311 -21.270 1.00 92.44 82 ILE A C 1
ATOM 682 O O . ILE A 1 82 ? 15.045 -3.020 -22.166 1.00 92.44 82 ILE A O 1
ATOM 686 N N . HIS A 1 83 ? 13.638 -1.418 -21.486 1.00 93.75 83 HIS A N 1
ATOM 687 C CA . HIS A 1 83 ? 13.043 -1.207 -22.803 1.00 93.75 83 HIS A CA 1
ATOM 688 C C . HIS A 1 83 ? 14.075 -0.727 -23.838 1.00 93.75 83 HIS A C 1
ATOM 690 O O . HIS A 1 83 ? 14.104 -1.231 -24.958 1.00 93.75 83 HIS A O 1
ATOM 696 N N . ASN A 1 84 ? 14.931 0.224 -23.464 1.00 93.19 84 ASN A N 1
ATOM 697 C CA . ASN A 1 84 ? 15.914 0.814 -24.372 1.00 93.19 84 ASN A CA 1
ATOM 698 C C . ASN A 1 84 ? 17.087 -0.132 -24.675 1.00 93.19 84 ASN A C 1
ATOM 700 O O . ASN A 1 84 ? 17.633 -0.088 -25.774 1.00 93.19 84 ASN A O 1
ATOM 704 N N . GLU A 1 85 ? 17.480 -0.969 -23.713 1.00 94.69 85 GLU A N 1
ATOM 705 C CA . GLU A 1 85 ? 18.609 -1.903 -23.841 1.00 94.69 85 GLU A CA 1
ATOM 706 C C . GLU A 1 85 ? 18.204 -3.262 -24.427 1.00 94.69 85 GLU A C 1
ATOM 708 O O . GLU A 1 85 ? 19.048 -3.983 -24.961 1.00 94.69 85 GLU A O 1
ATOM 713 N N . ALA A 1 86 ? 16.924 -3.634 -24.344 1.00 93.19 86 ALA A N 1
ATOM 714 C CA . ALA A 1 86 ? 16.441 -4.885 -24.906 1.00 93.19 86 ALA A CA 1
ATOM 715 C C . ALA A 1 86 ? 16.526 -4.874 -26.437 1.00 93.19 86 ALA A C 1
ATOM 717 O O . ALA A 1 86 ? 16.162 -3.908 -27.103 1.00 93.19 86 ALA A O 1
ATOM 718 N N . THR A 1 87 ? 16.956 -5.994 -27.008 1.00 91.94 87 THR A N 1
ATOM 719 C CA . THR A 1 87 ? 16.894 -6.250 -28.455 1.00 91.94 87 THR A CA 1
ATOM 720 C C . THR A 1 87 ? 15.620 -7.004 -28.838 1.00 91.94 87 THR A C 1
ATOM 722 O O . THR A 1 87 ? 15.138 -6.845 -29.951 1.00 91.94 87 THR A O 1
ATOM 725 N N . ASP A 1 88 ? 15.054 -7.777 -27.905 1.00 95.31 88 ASP A N 1
ATOM 726 C CA . ASP A 1 88 ? 13.806 -8.528 -28.079 1.00 95.31 88 ASP A CA 1
ATOM 727 C C . ASP A 1 88 ? 12.574 -7.627 -27.891 1.00 95.31 88 ASP A C 1
ATOM 729 O O . ASP A 1 88 ? 12.346 -7.049 -26.819 1.00 95.31 88 ASP A O 1
ATOM 733 N N . ASP A 1 89 ? 11.740 -7.560 -28.926 1.00 92.38 89 ASP A N 1
ATOM 734 C CA . ASP A 1 89 ? 10.505 -6.779 -28.948 1.00 92.38 89 ASP A CA 1
ATOM 735 C C . ASP A 1 89 ? 9.479 -7.240 -27.902 1.00 92.38 89 ASP A C 1
ATOM 737 O O . ASP A 1 89 ? 8.718 -6.422 -27.376 1.00 92.38 89 ASP A O 1
ATOM 741 N N . ASN A 1 90 ? 9.481 -8.516 -27.508 1.00 93.25 90 ASN A N 1
ATOM 742 C CA . ASN A 1 90 ? 8.602 -9.003 -26.442 1.00 93.25 90 ASN A CA 1
ATOM 743 C C . ASN A 1 90 ? 8.998 -8.441 -25.075 1.00 93.25 90 ASN A C 1
ATOM 745 O O . ASN A 1 90 ? 8.131 -8.112 -24.257 1.00 93.25 90 ASN A O 1
ATOM 749 N N . VAL A 1 91 ? 10.301 -8.308 -24.819 1.00 89.81 91 VAL A N 1
ATOM 750 C CA . VAL A 1 91 ? 10.821 -7.706 -23.583 1.00 89.81 91 VAL A CA 1
ATOM 751 C C . VAL A 1 91 ? 10.503 -6.212 -23.566 1.00 89.81 91 VAL A C 1
ATOM 753 O O . VAL A 1 91 ? 10.006 -5.704 -22.555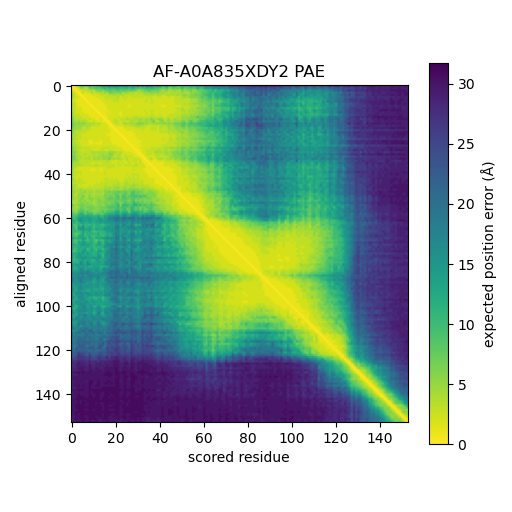 1.00 89.81 91 VAL A O 1
ATOM 756 N N . LYS A 1 92 ? 10.670 -5.530 -24.706 1.00 90.88 92 LYS A N 1
ATOM 757 C CA . LYS A 1 92 ? 10.268 -4.126 -24.877 1.00 90.88 92 LYS A CA 1
ATOM 758 C C . LYS A 1 92 ? 8.786 -3.909 -24.602 1.00 90.88 92 LYS A C 1
ATOM 760 O O . LYS A 1 92 ? 8.435 -3.018 -23.825 1.00 90.88 92 LYS A O 1
ATOM 765 N N . LEU A 1 93 ? 7.922 -4.726 -25.203 1.00 92.88 93 LEU A N 1
ATOM 766 C CA . LEU A 1 93 ? 6.473 -4.629 -25.042 1.00 92.88 93 LEU A CA 1
ATOM 767 C C . LEU A 1 93 ? 6.042 -4.927 -23.601 1.00 92.88 93 LEU A C 1
ATOM 769 O O . LEU A 1 93 ? 5.166 -4.250 -23.062 1.00 92.88 93 LEU A O 1
ATOM 773 N N . ARG A 1 94 ? 6.675 -5.906 -22.946 1.00 94.44 94 ARG A N 1
ATOM 774 C CA . ARG A 1 94 ? 6.420 -6.214 -21.533 1.00 94.44 94 ARG A CA 1
ATOM 775 C C . ARG A 1 94 ? 6.778 -5.035 -20.628 1.00 94.44 94 ARG A C 1
ATOM 777 O O . ARG A 1 94 ? 5.977 -4.692 -19.761 1.00 94.44 94 ARG A O 1
ATOM 784 N N . ALA A 1 95 ? 7.926 -4.396 -20.855 1.00 90.94 95 ALA A N 1
ATOM 785 C CA . ALA A 1 95 ? 8.332 -3.210 -20.103 1.00 90.94 95 ALA A CA 1
ATOM 786 C C . ALA A 1 95 ? 7.335 -2.051 -20.286 1.00 90.94 95 ALA A C 1
ATOM 788 O O . ALA A 1 95 ? 6.937 -1.429 -19.302 1.00 90.94 95 ALA A O 1
ATOM 789 N N . LEU A 1 96 ? 6.848 -1.817 -21.513 1.00 91.88 96 LEU A N 1
ATOM 790 C CA . LEU A 1 96 ? 5.825 -0.797 -21.783 1.00 91.88 96 LEU A CA 1
ATOM 791 C C . LEU A 1 96 ? 4.493 -1.092 -21.085 1.00 91.88 96 LEU A C 1
ATOM 793 O O . LEU A 1 96 ? 3.885 -0.186 -20.519 1.00 91.88 96 LEU A O 1
ATOM 797 N N . ARG A 1 97 ? 4.048 -2.353 -21.066 1.00 92.88 97 ARG A N 1
ATOM 798 C CA . ARG A 1 97 ? 2.831 -2.751 -20.334 1.00 92.88 97 ARG A CA 1
ATOM 799 C C . ARG A 1 97 ? 2.970 -2.513 -18.831 1.00 92.88 97 ARG A C 1
ATOM 801 O O . ARG A 1 97 ? 2.032 -2.039 -18.200 1.00 92.88 97 ARG A O 1
ATOM 808 N N . GLN A 1 98 ? 4.139 -2.805 -18.265 1.00 92.06 98 GLN A N 1
ATOM 809 C CA . GLN A 1 98 ? 4.414 -2.548 -16.850 1.00 92.06 98 GLN A CA 1
ATOM 810 C C . GLN A 1 98 ? 4.493 -1.046 -16.543 1.00 92.06 98 GLN A C 1
ATOM 812 O O . GLN A 1 98 ? 3.970 -0.610 -15.523 1.00 92.06 98 GLN A O 1
ATOM 817 N N . LEU A 1 99 ? 5.058 -0.236 -17.445 1.00 90.00 99 LEU A N 1
ATOM 818 C CA . LEU A 1 99 ? 5.023 1.228 -17.345 1.00 90.00 99 LEU A CA 1
ATOM 819 C C . LEU A 1 99 ? 3.587 1.772 -17.386 1.00 90.00 99 LEU A C 1
ATOM 821 O O . LEU A 1 99 ? 3.235 2.616 -16.564 1.00 90.00 99 LEU A O 1
ATOM 825 N N . ALA A 1 100 ? 2.744 1.260 -18.286 1.00 89.31 100 ALA A N 1
ATOM 826 C CA . ALA A 1 100 ? 1.331 1.633 -18.356 1.00 89.31 100 ALA A CA 1
ATOM 827 C C . ALA A 1 100 ? 0.561 1.241 -17.081 1.00 89.31 100 ALA A C 1
ATOM 829 O O . ALA A 1 100 ? -0.305 1.985 -16.632 1.00 89.31 100 ALA A O 1
ATOM 830 N N . ALA A 1 101 ? 0.909 0.118 -16.448 1.00 90.25 101 ALA A N 1
ATOM 831 C CA . ALA A 1 101 ? 0.317 -0.293 -15.174 1.00 90.25 101 ALA A CA 1
ATOM 832 C C . ALA A 1 101 ? 0.769 0.570 -13.977 1.00 90.25 101 ALA A C 1
ATOM 834 O O . ALA A 1 101 ? 0.060 0.640 -12.974 1.00 90.25 101 ALA A O 1
ATOM 835 N N . LEU A 1 102 ? 1.928 1.234 -14.064 1.00 87.25 102 LEU A N 1
ATOM 836 C CA . LEU A 1 102 ? 2.424 2.149 -13.026 1.00 87.25 102 LEU A CA 1
ATOM 837 C C . LEU A 1 102 ? 1.791 3.544 -13.097 1.00 87.25 102 LEU A C 1
ATOM 839 O O . LEU A 1 102 ? 1.724 4.227 -12.079 1.00 87.25 102 LEU A O 1
ATOM 843 N N . GLN A 1 103 ? 1.318 3.960 -14.273 1.00 79.25 103 GLN A N 1
ATOM 844 C CA . GLN A 1 103 ? 0.743 5.288 -14.525 1.00 79.25 103 GLN A CA 1
ATOM 845 C C . GLN A 1 103 ? -0.352 5.702 -13.521 1.00 79.25 103 GLN A C 1
ATOM 847 O O . GLN A 1 103 ? -0.224 6.786 -12.954 1.00 79.25 103 GLN A O 1
ATOM 852 N N . PRO A 1 104 ? -1.351 4.855 -13.197 1.00 85.75 104 PRO A N 1
ATOM 853 C CA . PRO A 1 104 ? -2.386 5.211 -12.225 1.00 85.75 104 PRO A CA 1
ATOM 854 C C . PRO A 1 104 ? -1.831 5.530 -10.833 1.00 85.75 104 PRO A C 1
ATOM 856 O O . PRO A 1 104 ? -2.324 6.427 -10.153 1.00 85.75 104 PRO A O 1
ATOM 859 N N . TRP A 1 105 ? -0.779 4.821 -10.413 1.00 81.25 105 TRP A N 1
ATOM 860 C CA . TRP A 1 105 ? -0.135 5.053 -9.123 1.00 81.25 105 TRP A CA 1
ATOM 861 C C . TRP A 1 105 ? 0.597 6.390 -9.109 1.00 81.25 105 TRP A C 1
ATOM 863 O O . TRP A 1 105 ? 0.464 7.137 -8.147 1.00 81.25 105 TRP A O 1
ATOM 873 N N . ILE A 1 106 ? 1.315 6.715 -10.188 1.00 76.31 106 ILE A N 1
ATOM 874 C CA . ILE A 1 106 ? 1.996 8.007 -10.341 1.00 76.31 106 ILE A CA 1
ATOM 875 C C . ILE A 1 106 ? 0.976 9.147 -10.248 1.00 76.31 106 ILE A C 1
ATOM 877 O O . ILE A 1 106 ? 1.150 10.040 -9.426 1.00 76.31 106 ILE A O 1
ATOM 881 N N . SER A 1 107 ? -0.129 9.068 -10.997 1.00 76.69 107 SER A N 1
ATOM 882 C CA . SER A 1 107 ? -1.184 10.089 -10.967 1.00 76.69 107 SER A CA 1
ATOM 883 C C . SER A 1 107 ? -1.805 10.261 -9.577 1.00 76.69 107 SER A C 1
ATOM 885 O O . SER A 1 107 ? -1.968 11.388 -9.115 1.00 76.69 107 SER A O 1
ATOM 887 N N . ALA A 1 108 ? -2.086 9.161 -8.870 1.00 76.19 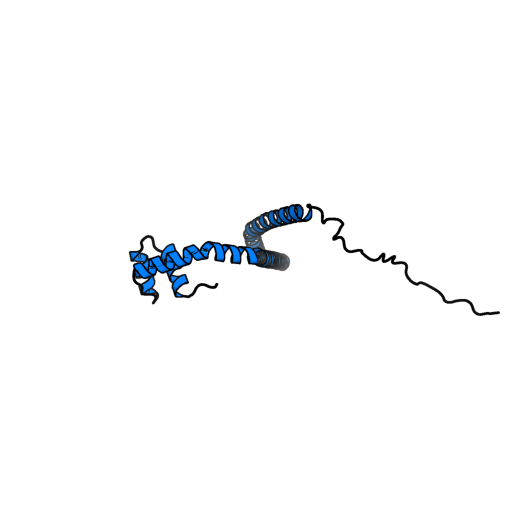108 ALA A N 1
ATOM 888 C CA . ALA A 1 108 ? -2.624 9.219 -7.511 1.00 76.19 108 ALA A CA 1
ATOM 889 C C . ALA A 1 108 ? -1.649 9.891 -6.526 1.00 76.19 108 ALA A C 1
ATOM 891 O O . ALA A 1 108 ? -2.062 10.671 -5.660 1.00 76.19 108 ALA A O 1
ATOM 892 N N . TYR A 1 109 ? -0.346 9.622 -6.658 1.00 71.75 109 TYR A N 1
ATOM 893 C CA . TYR A 1 109 ? 0.658 10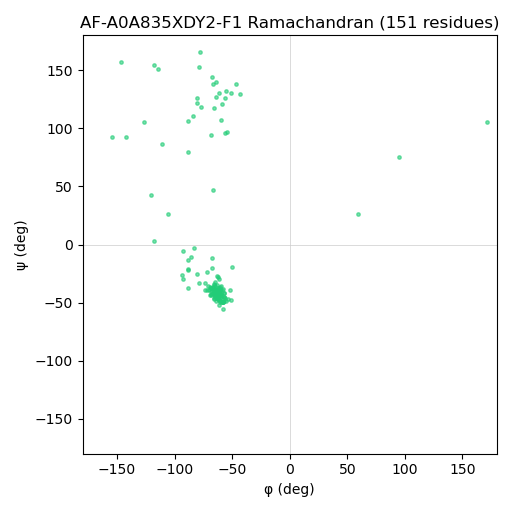.274 -5.824 1.00 71.75 109 TYR A CA 1
ATOM 894 C C . TYR A 1 109 ? 0.853 11.745 -6.194 1.00 71.75 109 TYR A C 1
ATOM 896 O O . TYR A 1 109 ? 0.943 12.562 -5.277 1.00 71.75 109 TYR A O 1
ATOM 904 N N . ASP A 1 110 ? 0.833 12.113 -7.474 1.00 69.50 110 ASP A N 1
ATOM 905 C CA . ASP A 1 110 ? 0.916 13.511 -7.918 1.00 69.50 110 ASP A CA 1
ATOM 906 C C . ASP A 1 110 ? -0.247 14.351 -7.368 1.00 69.50 110 ASP A C 1
ATOM 908 O O . ASP A 1 110 ? -0.025 15.429 -6.810 1.00 69.50 110 ASP A O 1
ATOM 912 N N . GLU A 1 111 ? -1.479 13.837 -7.420 1.00 72.25 111 GLU A N 1
ATOM 913 C CA . GLU A 1 111 ? -2.654 14.503 -6.839 1.00 72.25 111 GLU A CA 1
ATOM 914 C C . GLU A 1 111 ? -2.530 14.672 -5.318 1.00 72.25 111 GLU A C 1
ATOM 916 O O . GLU A 1 111 ? -2.769 15.761 -4.776 1.00 72.25 111 GLU A O 1
ATOM 921 N N . SER A 1 112 ? -2.098 13.613 -4.624 1.00 66.81 112 SER A N 1
ATOM 922 C CA . SER A 1 112 ? -1.886 13.654 -3.173 1.00 66.81 112 SER A CA 1
ATOM 923 C C . SER A 1 112 ? -0.795 14.661 -2.783 1.00 66.81 112 SER A C 1
ATOM 925 O O . SER A 1 112 ? -0.951 15.419 -1.822 1.00 66.81 112 SER A O 1
ATOM 927 N N . THR A 1 113 ? 0.274 14.743 -3.578 1.00 64.94 113 THR A N 1
ATOM 928 C CA . THR A 1 113 ? 1.414 15.637 -3.344 1.00 64.94 113 THR A CA 1
ATOM 929 C C . THR A 1 113 ? 1.037 17.085 -3.647 1.00 64.94 113 THR A C 1
ATOM 931 O O . THR A 1 113 ? 1.370 17.977 -2.867 1.00 64.94 113 THR A O 1
ATOM 934 N N . ALA A 1 114 ? 0.249 17.337 -4.698 1.00 66.25 114 ALA A N 1
ATOM 935 C CA . ALA A 1 114 ? -0.294 18.660 -5.005 1.00 66.25 114 ALA A CA 1
ATOM 936 C C . ALA A 1 114 ? -1.186 19.197 -3.873 1.00 66.25 114 ALA A C 1
ATOM 938 O O . ALA A 1 114 ? -1.152 20.390 -3.566 1.00 66.25 114 ALA A O 1
ATOM 939 N N . SER A 1 115 ? -1.964 18.334 -3.211 1.00 65.25 115 SER A N 1
ATOM 940 C CA . SER A 1 115 ? -2.741 18.724 -2.027 1.00 65.25 115 SER A CA 1
ATOM 941 C C . SER A 1 115 ? -1.844 19.161 -0.866 1.00 65.25 115 SER A C 1
ATOM 943 O O . SER A 1 115 ? -2.095 20.201 -0.259 1.00 65.25 115 SER A O 1
ATOM 945 N N . VAL A 1 116 ? -0.767 18.417 -0.601 1.00 63.44 116 VAL A N 1
ATOM 946 C CA . VAL A 1 116 ? 0.202 18.751 0.456 1.00 63.44 116 VAL A CA 1
ATOM 947 C C . VAL A 1 116 ? 0.964 20.035 0.127 1.00 63.44 116 VAL A C 1
ATOM 949 O O . VAL A 1 116 ? 1.134 20.876 1.004 1.00 63.44 116 VAL A O 1
ATOM 952 N N . ILE A 1 117 ? 1.378 20.237 -1.127 1.00 60.47 117 ILE A N 1
ATOM 953 C CA . ILE A 1 117 ? 2.045 21.473 -1.565 1.00 60.47 117 ILE A CA 1
ATOM 954 C C . ILE A 1 117 ? 1.110 22.676 -1.394 1.00 60.47 117 ILE A C 1
ATOM 956 O O . ILE A 1 117 ? 1.539 23.703 -0.879 1.00 60.47 117 ILE A O 1
ATOM 960 N N . ARG A 1 118 ? -0.175 22.553 -1.752 1.00 64.62 118 ARG A N 1
ATOM 961 C CA . ARG A 1 118 ? -1.171 23.618 -1.530 1.00 64.62 118 ARG A CA 1
ATOM 962 C C . ARG A 1 118 ? -1.375 23.931 -0.047 1.00 64.62 118 ARG A C 1
ATOM 964 O O . ARG A 1 118 ? -1.492 25.098 0.310 1.00 64.62 118 ARG A O 1
ATOM 971 N N . GLU A 1 119 ? -1.394 22.914 0.810 1.00 65.69 119 GLU A N 1
ATOM 972 C CA . GLU A 1 119 ? -1.488 23.079 2.265 1.00 65.69 119 GLU A CA 1
ATOM 973 C C . GLU A 1 119 ? -0.243 23.777 2.837 1.00 65.69 119 GLU A C 1
ATOM 975 O O . GLU A 1 119 ? -0.362 24.712 3.625 1.00 65.69 119 GLU A O 1
ATOM 980 N N . VAL A 1 120 ? 0.950 23.382 2.384 1.00 60.50 120 VAL A N 1
ATOM 981 C CA . VAL A 1 120 ? 2.222 24.028 2.734 1.00 60.50 120 VAL A CA 1
ATOM 982 C C . VAL A 1 120 ? 2.215 25.483 2.265 1.00 60.50 120 VAL A C 1
ATOM 984 O O . VAL A 1 120 ? 2.396 26.370 3.085 1.00 60.50 120 VAL A O 1
ATOM 987 N N . ILE A 1 121 ? 1.913 25.771 1.000 1.00 67.88 121 ILE A N 1
ATOM 988 C CA . ILE A 1 121 ? 1.850 27.151 0.487 1.00 67.88 121 ILE A CA 1
ATOM 989 C C . ILE A 1 121 ? 0.836 27.995 1.273 1.00 67.88 121 ILE A C 1
ATOM 991 O O . ILE A 1 121 ? 1.111 29.153 1.563 1.00 67.88 121 ILE A O 1
ATOM 995 N N . LYS A 1 122 ? -0.308 27.431 1.678 1.00 66.69 122 LYS A N 1
ATOM 996 C CA . LYS A 1 122 ? -1.302 28.134 2.503 1.00 66.69 122 LYS A CA 1
ATOM 997 C C . LYS A 1 122 ? -0.794 28.429 3.921 1.00 66.69 122 LYS A C 1
ATOM 999 O O . LYS A 1 122 ? -1.064 29.505 4.442 1.00 66.69 122 LYS A O 1
ATOM 1004 N N . ASN A 1 123 ? -0.060 27.496 4.526 1.00 61.59 123 ASN A N 1
ATOM 1005 C CA . ASN A 1 123 ? 0.475 27.633 5.883 1.00 61.59 123 ASN A CA 1
ATOM 1006 C C . ASN A 1 123 ? 1.739 28.511 5.939 1.00 61.59 123 ASN A C 1
ATOM 1008 O O . ASN A 1 123 ? 1.941 29.215 6.918 1.00 61.59 123 ASN A O 1
ATOM 1012 N N . PHE A 1 124 ? 2.572 28.488 4.895 1.00 57.12 124 PHE A N 1
ATOM 1013 C CA . PHE A 1 124 ? 3.768 29.331 4.749 1.00 57.12 124 PHE A CA 1
ATOM 1014 C C . PHE A 1 124 ? 3.474 30.682 4.073 1.00 57.12 124 PHE A C 1
ATOM 1016 O O . PHE A 1 124 ? 4.310 31.577 4.106 1.00 57.12 124 PHE A O 1
ATOM 1023 N N . GLY A 1 125 ? 2.296 30.834 3.462 1.00 53.22 125 GLY A N 1
ATOM 1024 C CA . GLY A 1 125 ? 1.763 32.098 2.950 1.00 53.22 125 GLY A CA 1
ATOM 1025 C C . GLY A 1 125 ? 1.067 32.951 4.016 1.00 53.22 125 GLY A C 1
ATOM 1026 O O . GLY A 1 125 ? 0.635 34.057 3.707 1.00 53.22 125 GLY A O 1
ATOM 1027 N N . GLN A 1 126 ? 0.954 32.464 5.259 1.00 52.34 126 GLN A N 1
ATOM 1028 C CA . GLN A 1 126 ? 0.753 33.331 6.419 1.00 52.34 126 GLN A CA 1
ATOM 1029 C C . GLN A 1 126 ? 2.132 33.821 6.865 1.00 52.34 126 GLN A C 1
ATOM 1031 O O . GLN A 1 126 ? 2.969 33.029 7.291 1.00 52.34 126 GLN A O 1
ATOM 1036 N N . GLU A 1 127 ? 2.367 35.116 6.670 1.00 47.75 127 GLU A N 1
ATOM 1037 C CA . GLU A 1 127 ? 3.626 35.823 6.905 1.00 47.75 127 GLU A CA 1
ATOM 1038 C C . GLU A 1 127 ? 4.287 35.415 8.231 1.00 47.75 127 GLU A C 1
ATOM 1040 O O . GLU A 1 127 ? 3.664 35.441 9.294 1.00 47.75 127 GLU A O 1
ATOM 1045 N N . ILE A 1 128 ? 5.574 35.061 8.175 1.00 47.72 128 ILE A N 1
ATOM 1046 C CA . ILE A 1 128 ? 6.424 35.028 9.367 1.00 47.72 128 ILE A CA 1
ATOM 1047 C C . ILE A 1 128 ? 6.398 36.458 9.931 1.00 47.72 128 ILE A C 1
ATOM 1049 O O . ILE A 1 128 ? 6.780 37.372 9.198 1.00 47.72 128 ILE A O 1
ATOM 1053 N N . PRO A 1 129 ? 5.955 36.694 11.182 1.00 50.81 129 PRO A N 1
ATOM 1054 C CA . PRO A 1 129 ? 6.008 38.026 11.769 1.00 50.81 129 PRO A CA 1
ATOM 1055 C C . PRO A 1 129 ? 7.448 38.537 11.694 1.00 50.81 129 PRO A C 1
ATOM 1057 O O . PRO A 1 129 ? 8.361 37.805 12.078 1.00 50.81 129 PRO A O 1
ATOM 1060 N N . GLU A 1 130 ? 7.662 39.774 11.235 1.00 50.97 130 GLU A N 1
ATOM 1061 C CA . GLU A 1 130 ? 8.999 40.384 11.064 1.00 50.97 130 GLU A CA 1
ATOM 1062 C C . GLU A 1 130 ? 9.902 40.263 12.311 1.00 50.97 130 GLU A C 1
ATOM 1064 O O . GLU A 1 130 ? 11.127 40.327 12.219 1.00 50.97 130 GLU A O 1
ATOM 1069 N N . SER A 1 131 ? 9.315 40.017 13.487 1.00 56.91 131 SER A N 1
ATOM 1070 C CA . SER A 1 131 ? 10.022 39.742 14.739 1.00 56.91 131 SER A CA 1
ATOM 1071 C C . SER A 1 131 ? 10.798 38.416 14.781 1.00 56.91 131 SER A C 1
ATOM 1073 O O . SER A 1 131 ? 11.582 38.221 15.709 1.00 56.91 131 SER A O 1
ATOM 1075 N N . GLN A 1 132 ? 10.600 37.506 13.818 1.00 50.53 132 GLN A N 1
ATOM 1076 C CA . GLN A 1 132 ? 11.270 36.197 13.754 1.00 50.53 132 GLN A CA 1
ATOM 1077 C C . GLN A 1 132 ? 12.142 35.998 12.508 1.00 50.53 132 GLN A C 1
ATOM 1079 O O . GLN A 1 132 ? 12.723 34.925 12.343 1.00 50.53 132 GLN A O 1
ATOM 1084 N N . THR A 1 133 ? 12.279 37.007 11.644 1.00 49.91 133 THR A N 1
ATOM 1085 C CA . THR A 1 133 ? 13.229 36.952 10.525 1.00 49.91 133 THR A CA 1
ATOM 1086 C C . THR A 1 133 ? 14.663 36.926 11.068 1.00 49.91 133 THR A C 1
ATOM 1088 O O . THR A 1 133 ? 15.078 37.886 11.722 1.00 49.91 133 THR A O 1
ATOM 1091 N N . PRO A 1 134 ? 15.453 35.860 10.832 1.00 46.81 134 PRO A N 1
ATOM 1092 C CA . PRO A 1 134 ? 16.852 35.845 11.235 1.00 46.81 134 PRO A CA 1
ATOM 1093 C C . PRO A 1 134 ? 17.603 36.928 10.457 1.00 46.81 134 PRO A C 1
ATOM 1095 O O . PRO A 1 134 ? 17.547 36.952 9.229 1.00 46.81 134 PRO A O 1
ATOM 1098 N N . SER A 1 135 ? 18.310 37.811 11.165 1.00 54.09 135 SER A N 1
ATOM 1099 C CA . SER A 1 135 ? 19.253 38.749 10.549 1.00 54.09 135 SER A CA 1
ATOM 1100 C C . SER A 1 135 ? 20.328 37.945 9.818 1.00 54.09 135 SER A C 1
ATOM 1102 O O . SER A 1 135 ? 21.156 37.282 10.448 1.00 54.09 135 SER A O 1
ATOM 1104 N N . ILE A 1 136 ? 20.269 37.941 8.487 1.00 51.31 136 ILE A N 1
ATOM 1105 C CA . ILE A 1 136 ? 21.314 37.380 7.635 1.00 51.31 136 ILE A CA 1
ATOM 1106 C C . ILE A 1 136 ? 22.450 38.411 7.634 1.00 51.31 136 ILE A C 1
ATOM 1108 O O . ILE A 1 136 ? 22.214 39.538 7.201 1.00 51.31 136 ILE A O 1
ATOM 1112 N N . PRO A 1 137 ? 23.662 38.085 8.121 1.00 46.06 137 PRO A N 1
ATOM 1113 C CA . PRO A 1 137 ? 24.782 39.012 8.042 1.00 46.06 137 PRO A CA 1
ATOM 1114 C C . PRO A 1 137 ? 25.088 39.310 6.573 1.00 46.06 137 PRO A C 1
ATOM 1116 O O . PRO A 1 137 ? 25.221 38.371 5.785 1.00 46.06 137 PRO A O 1
ATOM 1119 N N . ASP A 1 138 ? 25.206 40.593 6.225 1.00 53.56 138 ASP A N 1
ATOM 1120 C CA . ASP A 1 138 ? 25.576 41.059 4.885 1.00 53.56 138 ASP A CA 1
ATOM 1121 C C . ASP A 1 138 ? 26.916 40.443 4.464 1.00 53.56 138 ASP A C 1
ATOM 1123 O O . ASP A 1 138 ? 28.002 40.915 4.806 1.00 53.56 138 ASP A O 1
ATOM 1127 N N . TRP A 1 139 ? 26.841 39.347 3.716 1.00 49.44 139 TRP A N 1
ATOM 1128 C CA . TRP A 1 139 ? 27.993 38.740 3.076 1.00 49.44 139 TRP A CA 1
ATOM 1129 C C . TRP A 1 139 ? 28.172 39.394 1.703 1.00 49.44 139 TRP A C 1
ATOM 1131 O O . TRP A 1 139 ? 27.754 38.849 0.681 1.00 49.44 139 TRP A O 1
ATOM 1141 N N . ASP A 1 140 ? 28.774 40.590 1.672 1.00 46.91 140 ASP A N 1
ATOM 1142 C CA . ASP A 1 140 ? 29.250 41.195 0.421 1.00 46.91 140 ASP A CA 1
ATOM 1143 C C . ASP A 1 140 ? 30.439 40.367 -0.085 1.00 46.91 140 ASP A C 1
ATOM 1145 O O . ASP A 1 140 ? 31.583 40.523 0.345 1.00 46.91 140 ASP A O 1
ATOM 1149 N N . GLY A 1 141 ? 30.143 39.414 -0.971 1.00 51.69 141 GLY A N 1
ATOM 1150 C CA . GLY A 1 141 ? 31.082 38.492 -1.606 1.00 51.69 141 GLY A CA 1
ATOM 1151 C C . GLY A 1 141 ? 32.089 39.153 -2.558 1.00 51.69 141 GLY A C 1
ATOM 1152 O O . GLY A 1 141 ? 32.323 38.641 -3.660 1.00 51.69 141 GLY A O 1
ATOM 1153 N N . ARG A 1 142 ? 32.734 40.256 -2.160 1.00 41.88 142 ARG A N 1
ATOM 1154 C CA . ARG A 1 142 ? 33.888 40.818 -2.873 1.00 41.88 142 ARG A CA 1
ATOM 1155 C C . ARG A 1 142 ? 35.184 40.207 -2.368 1.00 41.88 142 ARG A C 1
ATOM 1157 O O . ARG A 1 142 ? 35.688 40.486 -1.288 1.00 41.88 142 ARG A O 1
ATOM 1164 N N . ARG A 1 143 ? 35.705 39.353 -3.243 1.00 45.88 143 ARG A N 1
ATOM 1165 C CA . ARG A 1 143 ? 36.979 38.651 -3.172 1.00 45.88 143 ARG A CA 1
ATOM 1166 C C . ARG A 1 143 ? 38.131 39.607 -2.882 1.00 45.88 143 ARG A C 1
ATOM 1168 O O . ARG A 1 143 ? 38.354 40.572 -3.607 1.00 45.88 143 ARG A O 1
ATOM 1175 N N . ASP A 1 144 ? 38.912 39.211 -1.892 1.00 52.22 144 ASP A N 1
ATOM 1176 C CA . ASP A 1 144 ? 40.323 39.521 -1.748 1.00 52.22 144 ASP A CA 1
ATOM 1177 C C . ASP A 1 144 ? 41.064 39.089 -3.033 1.00 52.22 144 ASP A C 1
ATOM 1179 O O . ASP A 1 144 ? 41.340 37.910 -3.264 1.00 52.22 144 ASP A O 1
ATOM 1183 N N . GLN A 1 145 ? 41.288 40.035 -3.947 1.00 42.69 145 GLN A N 1
ATOM 1184 C CA . GLN A 1 145 ? 42.218 39.882 -5.063 1.00 42.69 145 GLN A CA 1
ATOM 1185 C C . GLN A 1 145 ? 43.198 41.058 -5.067 1.00 42.69 145 GLN A C 1
ATOM 1187 O O . GLN A 1 145 ? 42.870 42.161 -5.493 1.00 42.69 145 GLN A O 1
ATOM 1192 N N . GLY A 1 146 ? 44.436 40.778 -4.652 1.00 44.28 146 GLY A N 1
ATOM 1193 C CA . GLY A 1 146 ? 45.628 41.436 -5.187 1.00 44.28 146 GLY A CA 1
ATOM 1194 C C . GLY A 1 146 ? 46.175 42.644 -4.423 1.00 44.28 146 GLY A C 1
ATOM 1195 O O . GLY A 1 146 ? 46.161 43.758 -4.937 1.00 44.28 146 GLY A O 1
ATOM 1196 N N . ARG A 1 147 ? 46.837 42.418 -3.279 1.00 42.34 147 ARG A N 1
ATOM 1197 C CA . ARG A 1 147 ? 47.934 43.295 -2.821 1.00 42.34 147 ARG A CA 1
ATOM 1198 C C . ARG A 1 147 ? 49.272 42.564 -2.896 1.00 42.34 147 ARG A C 1
ATOM 1200 O O . ARG A 1 147 ? 49.764 42.012 -1.922 1.00 42.34 147 ARG A O 1
ATOM 1207 N N . ALA A 1 148 ? 49.893 42.628 -4.069 1.00 47.16 148 ALA A N 1
ATOM 1208 C CA . ALA A 1 148 ? 51.331 42.454 -4.217 1.00 47.16 148 ALA A CA 1
ATOM 1209 C C . ALA A 1 148 ? 51.841 43.428 -5.284 1.00 47.16 148 ALA A C 1
ATOM 1211 O O . ALA A 1 148 ? 51.810 43.109 -6.469 1.00 47.16 148 ALA A O 1
ATOM 1212 N N . ARG A 1 149 ? 52.280 44.620 -4.851 1.00 42.69 149 ARG A N 1
ATOM 1213 C CA . ARG A 1 149 ? 53.427 45.386 -5.388 1.00 42.69 149 ARG A CA 1
ATOM 1214 C C . ARG A 1 149 ? 53.479 46.785 -4.769 1.00 42.69 149 ARG A C 1
ATOM 1216 O O . ARG A 1 149 ? 52.740 47.675 -5.162 1.00 42.69 149 ARG A O 1
ATOM 1223 N N . ALA A 1 150 ? 54.422 46.970 -3.854 1.00 38.34 150 ALA A N 1
ATOM 1224 C CA . ALA A 1 150 ? 55.189 48.204 -3.723 1.00 38.34 150 ALA A CA 1
ATOM 1225 C C . ALA A 1 150 ? 56.522 47.831 -3.059 1.00 38.34 150 ALA A C 1
ATOM 1227 O O . ALA A 1 150 ? 56.611 47.711 -1.841 1.00 38.34 150 ALA A O 1
ATOM 1228 N N . LYS A 1 151 ? 57.541 47.555 -3.883 1.00 42.88 151 LYS A N 1
ATOM 1229 C CA . LYS A 1 151 ? 58.931 47.673 -3.443 1.00 42.88 151 LYS A CA 1
ATOM 1230 C C . LYS A 1 151 ? 59.287 49.151 -3.541 1.00 42.88 151 LYS A C 1
ATOM 1232 O O . LYS A 1 151 ? 59.087 49.769 -4.582 1.00 42.88 151 LYS A O 1
ATOM 1237 N N . THR A 1 152 ? 59.764 49.655 -2.420 1.00 41.56 152 THR A N 1
ATOM 1238 C CA . THR A 1 152 ? 60.447 50.923 -2.192 1.00 41.56 152 THR A CA 1
ATOM 1239 C C . THR A 1 152 ? 61.544 51.189 -3.226 1.00 41.56 152 THR A C 1
ATOM 1241 O O . THR A 1 152 ? 62.320 50.290 -3.556 1.00 41.56 152 THR A O 1
ATOM 1244 N N . SER A 1 153 ? 61.623 52.432 -3.691 1.00 50.69 153 SER A N 1
ATOM 1245 C CA . SER A 1 153 ? 62.869 53.103 -4.079 1.00 50.69 153 SER A CA 1
ATOM 1246 C C . SER A 1 153 ? 63.035 54.310 -3.174 1.00 50.69 153 SER A C 1
ATOM 1248 O O . SER A 1 153 ? 61.982 54.873 -2.795 1.00 50.69 153 SER A O 1
#

Sequence (153 aa):
MPLNATEMEVITAQVVTETTDDALVYLKDHDQEMHRSTYYRTLARLDVEVPKRLFDIAKNGKKRHMQRIDEIETIRKKLWKIHNEATDDNVKLRALRQLAALQPWISAYDESTASVIREVIKNFGQEIPESQTPSIPDWDGRRDQGRARAKTS

Secondary structure (DSSP, 8-state):
-PPPHHHHHHHHHHHH-SSHHHHHHHHHHTT----HHHHHHHHHHHHHHHHHHHHHHHHHHHHHHHHHHHHHHHHHHHHHHHHHH--SHHHHHHHHHHHHHHHHHHHHHHHHHHHHHHHHHHHHSS---GGG---------------------

Radius of gyration: 29.73 Å; Cα contacts (8 Å, |Δi|>4): 62; chains: 1; bounding box: 85×76×54 Å

Solvent-accessible surface area (backbone atoms only — not comparable to full-atom values): 9173 Å² total; per-residue (Å²): 128,86,76,52,73,68,57,48,49,54,51,49,26,64,71,78,34,94,46,72,68,55,22,43,51,51,28,42,78,67,81,50,69,65,53,72,69,57,50,53,52,50,50,55,54,50,58,72,44,44,64,58,50,51,48,56,48,55,74,49,35,62,62,52,50,52,53,50,50,53,50,50,55,51,49,50,54,50,36,52,48,50,33,72,71,44,86,51,65,69,58,26,51,50,30,51,53,52,50,61,68,44,46,65,56,52,52,54,49,52,55,55,47,52,52,52,50,52,50,48,51,57,62,67,66,51,75,77,58,80,92,69,64,78,84,73,79,88,76,77,87,74,73,93,76,83,91,85,85,83,84,85,129

Foldseek 3Di:
DDDDPLLVLLVVLVVVDDDLVSSQVSCVVVVNHDDSVVSVVSVVVVVVCVVVVVVVCVVCVVVVLVVVLVVLVVLLVVLVVQLVPDPDVVSNVVSVVVNVVSVVVNVVSVVVVVVVVVVVCVVPVPDDPPVPPPPDPPPPPDDDDDDDDDDDD